Protein AF-A0A3B8IC66-F1 (afdb_monomer_lite)

Structure (mmCIF, N/CA/C/O backbone):
data_AF-A0A3B8IC66-F1
#
_entry.id   AF-A0A3B8IC66-F1
#
loop_
_atom_site.group_PDB
_atom_site.id
_atom_site.type_symbol
_atom_site.label_atom_id
_atom_site.label_alt_id
_atom_site.label_comp_id
_atom_site.label_asym_id
_atom_site.label_entity_id
_atom_site.label_seq_id
_atom_site.pdbx_PDB_ins_code
_atom_site.Cartn_x
_atom_site.Cartn_y
_atom_site.Cartn_z
_atom_site.occupancy
_atom_site.B_iso_or_equiv
_atom_site.auth_seq_id
_atom_site.auth_comp_id
_atom_site.auth_asym_id
_atom_site.auth_atom_id
_atom_site.pdbx_PDB_model_num
ATOM 1 N N . MET A 1 1 ? -56.476 37.423 41.232 1.00 52.78 1 MET A N 1
ATOM 2 C CA . MET A 1 1 ? -55.182 37.984 40.772 1.00 52.78 1 MET A CA 1
ATOM 3 C C . MET A 1 1 ? -54.232 36.873 40.289 1.00 52.78 1 MET A C 1
ATOM 5 O O . MET A 1 1 ? -53.206 36.649 40.906 1.00 52.78 1 MET A O 1
ATOM 9 N N . LYS A 1 2 ? -54.565 36.130 39.216 1.00 59.38 2 LYS A N 1
ATOM 10 C CA . LYS A 1 2 ? -53.758 34.968 38.750 1.00 59.38 2 LYS A CA 1
ATOM 11 C C . LYS A 1 2 ? -53.052 35.172 37.398 1.00 59.38 2 LYS A C 1
ATOM 13 O O . LYS A 1 2 ? -52.125 34.446 37.075 1.00 59.38 2 LYS A O 1
ATOM 18 N N . LYS A 1 3 ? -53.468 36.182 36.627 1.00 56.56 3 LYS A N 1
ATOM 19 C CA . LYS A 1 3 ? -52.926 36.491 35.295 1.00 56.56 3 LYS A CA 1
ATOM 20 C C . LYS A 1 3 ? -51.468 37.000 35.282 1.00 56.56 3 LYS A C 1
ATOM 22 O O . LYS A 1 3 ? -50.744 36.556 34.400 1.00 56.56 3 LYS A O 1
ATOM 27 N N . PRO A 1 4 ? -50.993 37.851 36.221 1.00 62.78 4 PRO A N 1
ATOM 28 C CA . PRO A 1 4 ? -49.618 38.351 36.140 1.00 62.78 4 PRO A CA 1
ATOM 29 C C . PRO A 1 4 ? -48.580 37.264 36.447 1.00 62.78 4 PRO A C 1
ATOM 31 O O . PRO A 1 4 ? -47.519 37.276 35.843 1.00 62.78 4 PRO A O 1
ATOM 34 N N . LEU A 1 5 ? -48.915 36.290 37.304 1.00 64.25 5 LEU A N 1
ATOM 35 C CA . LEU A 1 5 ? -48.026 35.190 37.701 1.00 64.25 5 LEU A CA 1
ATOM 36 C C . LEU A 1 5 ? -47.657 34.267 36.523 1.00 64.25 5 LEU A C 1
ATOM 38 O O . LEU A 1 5 ? -46.523 33.819 36.404 1.00 64.25 5 LEU A O 1
ATOM 42 N N . ILE A 1 6 ? -48.619 33.986 35.640 1.00 67.06 6 ILE A N 1
ATOM 43 C CA . ILE A 1 6 ? -48.420 33.090 34.488 1.00 67.06 6 ILE A CA 1
ATOM 44 C C . ILE A 1 6 ? -47.499 33.742 33.445 1.00 67.06 6 ILE A C 1
ATOM 46 O O . ILE A 1 6 ? -46.675 33.069 32.823 1.00 67.06 6 ILE A O 1
ATOM 50 N N . ILE A 1 7 ? -47.612 35.063 33.282 1.00 70.00 7 ILE A N 1
ATOM 51 C CA . ILE A 1 7 ? -46.788 35.835 32.347 1.00 70.00 7 ILE A CA 1
ATOM 52 C C . ILE A 1 7 ? -45.328 35.843 32.812 1.00 70.00 7 ILE A C 1
ATOM 54 O O . ILE A 1 7 ? -44.439 35.587 32.002 1.00 70.00 7 ILE A O 1
ATOM 58 N N . THR A 1 8 ? -45.069 36.052 34.108 1.00 70.81 8 THR A N 1
ATOM 59 C CA . THR A 1 8 ? -43.700 36.025 34.647 1.00 70.81 8 THR A CA 1
ATOM 60 C C . THR A 1 8 ? -43.045 34.657 34.497 1.00 70.81 8 THR A C 1
ATOM 62 O O . THR A 1 8 ? -41.900 34.588 34.065 1.00 70.81 8 THR A O 1
ATOM 65 N N . ILE A 1 9 ? -43.772 33.568 34.768 1.00 73.12 9 ILE A N 1
ATOM 66 C CA . ILE A 1 9 ? -43.231 32.204 34.621 1.00 73.12 9 ILE A CA 1
ATOM 67 C C . ILE A 1 9 ? -42.868 31.909 33.158 1.00 73.12 9 ILE A C 1
ATOM 69 O O . ILE A 1 9 ? -41.811 31.341 32.886 1.00 73.12 9 ILE A O 1
ATOM 73 N N . SER A 1 10 ? -43.703 32.346 32.212 1.00 72.00 10 SER A N 1
ATOM 74 C CA . SER A 1 10 ? -43.462 32.135 30.778 1.00 72.00 10 SER A CA 1
ATOM 75 C C . SER A 1 10 ? -42.223 32.891 30.286 1.00 72.00 10 SER A C 1
ATOM 77 O O . SER A 1 10 ? -41.422 32.350 29.526 1.00 72.00 10 SER A O 1
ATOM 79 N N . PHE A 1 11 ? -42.025 34.122 30.764 1.00 75.25 11 PHE A N 1
ATOM 80 C CA . PHE A 1 11 ? -40.857 34.929 30.411 1.00 75.25 11 PHE A CA 1
ATOM 81 C C . PHE A 1 11 ? -39.556 34.352 30.987 1.00 75.25 11 PHE A C 1
ATOM 83 O O . PHE A 1 11 ? -38.545 34.295 30.289 1.00 75.25 11 PHE A O 1
ATOM 90 N N . SER A 1 12 ? -39.585 33.862 32.231 1.00 74.81 12 SER A N 1
ATOM 91 C CA . SER A 1 12 ? -38.435 33.194 32.852 1.00 74.81 12 SER A CA 1
ATOM 92 C C . SER A 1 12 ? -38.058 31.895 32.139 1.00 74.81 12 SER A C 1
ATOM 94 O O . SER A 1 12 ? -36.872 31.607 31.993 1.00 74.81 12 SER A O 1
ATOM 96 N N . PHE A 1 13 ? -39.042 31.136 31.651 1.00 76.88 13 PHE A N 1
ATOM 97 C CA . PHE A 1 13 ? -38.788 29.897 30.916 1.00 76.88 13 PHE A CA 1
ATOM 98 C C . PHE A 1 13 ? -38.118 30.158 29.559 1.00 76.88 13 PHE A C 1
ATOM 100 O O . PHE A 1 13 ? -37.132 29.508 29.219 1.00 76.88 13 PHE A O 1
ATOM 107 N N . LEU A 1 14 ? -38.588 31.167 28.817 1.00 78.56 14 LEU A N 1
ATOM 108 C CA . LEU A 1 14 ? -37.984 31.564 27.540 1.00 78.56 14 LEU A CA 1
ATOM 109 C C . LEU A 1 14 ? -36.559 32.106 27.714 1.00 78.56 14 LEU A C 1
ATOM 111 O O . LEU A 1 14 ? -35.673 31.771 26.928 1.00 78.56 14 LEU A O 1
ATOM 115 N N . LEU A 1 15 ? -36.316 32.887 28.771 1.00 76.50 15 LEU A N 1
ATOM 116 C CA . LEU A 1 15 ? -34.981 33.395 29.089 1.00 76.50 15 LEU A CA 1
ATOM 117 C C . LEU A 1 15 ? -34.006 32.252 29.426 1.00 76.50 15 LEU A C 1
ATOM 119 O O . LEU A 1 15 ? -32.875 32.252 28.944 1.00 76.50 15 LEU A O 1
ATOM 123 N N . ALA A 1 16 ? -34.449 31.251 30.194 1.00 74.75 16 ALA A N 1
ATOM 124 C CA . ALA A 1 16 ? -33.630 30.089 30.538 1.00 74.75 16 ALA A CA 1
ATOM 125 C C . ALA A 1 16 ? -33.267 29.238 29.307 1.00 74.75 16 ALA A C 1
ATOM 127 O O . ALA A 1 16 ? -32.121 28.809 29.173 1.00 74.75 16 ALA A O 1
ATOM 128 N N . MET A 1 17 ? -34.205 29.041 28.372 1.00 71.06 17 MET A N 1
ATOM 129 C CA . MET A 1 17 ? -33.927 28.320 27.122 1.00 71.06 17 MET A CA 1
ATOM 130 C C . MET A 1 17 ? -32.937 29.071 26.219 1.00 71.06 17 MET A C 1
ATOM 132 O O . MET A 1 17 ? -32.069 28.444 25.613 1.00 71.06 17 MET A O 1
ATOM 136 N N . GLY A 1 18 ? -33.016 30.406 26.167 1.00 67.19 18 GLY A N 1
ATOM 137 C CA . GLY A 1 18 ? -32.083 31.229 25.390 1.00 67.19 18 GLY A CA 1
ATOM 138 C C . GLY A 1 18 ? -30.633 31.144 25.884 1.00 67.19 18 GLY A C 1
ATOM 139 O O . GLY A 1 18 ? -29.713 31.055 25.074 1.00 67.19 18 GLY A O 1
ATOM 140 N N . ILE A 1 19 ? -30.419 31.100 27.205 1.00 70.12 19 ILE A N 1
ATOM 141 C CA . ILE A 1 19 ? -29.075 31.002 27.808 1.00 70.12 19 ILE A CA 1
ATOM 142 C C . ILE A 1 19 ? -28.448 29.619 27.550 1.00 70.12 19 ILE A C 1
ATOM 144 O O . ILE A 1 19 ? -27.249 29.519 27.280 1.00 70.12 19 ILE A O 1
ATOM 148 N N . MET A 1 20 ? -29.259 28.557 27.563 1.00 61.81 20 MET A N 1
ATOM 149 C CA . MET A 1 20 ? -28.802 27.193 27.262 1.00 61.81 20 MET A CA 1
ATOM 150 C C . MET A 1 20 ? -28.393 27.035 25.788 1.00 61.81 20 MET A C 1
ATOM 152 O O . MET A 1 20 ? -27.443 26.316 25.491 1.00 61.81 20 MET A O 1
ATOM 156 N N . ALA A 1 21 ? -29.063 27.737 24.868 1.00 60.53 21 ALA A N 1
ATOM 157 C CA . ALA A 1 21 ? -28.755 27.681 23.439 1.00 60.53 21 ALA A CA 1
ATOM 158 C C . ALA A 1 21 ? -27.501 28.485 23.047 1.00 60.53 21 ALA A C 1
ATOM 160 O O . ALA A 1 21 ? -26.803 28.104 22.112 1.00 60.53 21 ALA A O 1
ATOM 161 N N . TRP A 1 22 ? -27.176 29.567 23.765 1.00 61.53 22 TRP A N 1
ATOM 162 C CA . TRP A 1 22 ? -26.014 30.411 23.441 1.00 61.53 22 TRP A CA 1
ATOM 163 C C . TRP A 1 22 ? -24.671 29.707 23.686 1.00 61.53 22 TRP A C 1
ATOM 165 O O . TRP A 1 22 ? -23.680 29.984 23.016 1.00 61.53 22 TRP A O 1
ATOM 175 N N . SER A 1 23 ? -24.635 28.768 24.632 1.00 58.31 23 SER A N 1
ATOM 176 C CA . SER A 1 23 ? -23.411 28.033 24.985 1.00 58.31 23 SER A CA 1
ATOM 177 C C . SER A 1 23 ? -23.062 26.922 23.987 1.00 58.31 23 SER A C 1
ATOM 179 O O . SER A 1 23 ? -21.977 26.353 24.067 1.00 58.31 23 SER A O 1
ATOM 181 N N . TYR A 1 24 ? -23.964 26.604 23.052 1.00 59.16 24 TYR A N 1
ATOM 182 C CA . TYR A 1 24 ? -23.776 25.547 22.063 1.00 59.16 24 TYR A CA 1
ATOM 183 C C . TYR A 1 24 ? -23.457 26.151 20.693 1.00 59.16 24 TYR A C 1
ATOM 185 O O . TYR A 1 24 ? -24.233 26.058 19.745 1.00 59.16 24 TYR A O 1
ATOM 193 N N . VAL A 1 25 ? -22.301 26.804 20.589 1.00 61.78 25 VAL A N 1
ATOM 194 C CA . VAL A 1 25 ? -21.666 27.006 19.285 1.00 61.78 25 VAL A CA 1
ATOM 195 C C . VAL A 1 25 ? -20.822 25.757 19.042 1.00 61.78 25 VAL A C 1
ATOM 197 O O . VAL A 1 25 ? -19.812 25.593 19.728 1.00 61.78 25 VAL A O 1
ATOM 200 N N . PRO A 1 26 ? -21.214 24.846 18.131 1.00 61.91 26 PRO A N 1
ATOM 201 C CA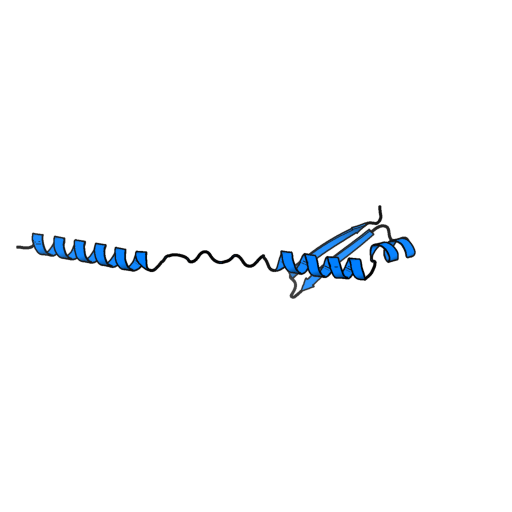 . PRO A 1 26 ? -20.337 23.754 17.748 1.00 61.91 26 PRO A CA 1
ATOM 202 C C . PRO A 1 26 ? -19.093 24.385 17.123 1.00 61.91 26 PRO A C 1
ATOM 204 O O . PRO A 1 26 ? -19.161 25.022 16.071 1.00 61.91 26 PRO A O 1
ATOM 207 N N . THR A 1 27 ? -17.958 24.280 17.812 1.00 64.31 27 THR A N 1
ATOM 208 C CA . THR A 1 27 ? -16.657 24.601 17.226 1.00 64.31 27 THR A CA 1
ATOM 209 C C . THR A 1 27 ? -16.535 23.809 15.930 1.00 64.31 27 THR A C 1
ATOM 211 O O . THR A 1 27 ? -16.797 22.605 15.972 1.00 64.31 27 THR A O 1
ATOM 214 N N . PRO A 1 28 ? -16.178 24.434 14.792 1.00 59.31 28 PRO A N 1
ATOM 215 C CA . PRO A 1 28 ? -15.926 23.695 13.569 1.00 59.31 28 PRO A CA 1
ATOM 216 C C . PRO A 1 28 ? -14.781 22.736 13.867 1.00 59.31 28 PRO A C 1
ATOM 218 O O . PRO A 1 28 ? -13.635 23.145 14.051 1.00 59.31 28 PRO A O 1
ATOM 221 N N . GLU A 1 29 ? -15.138 21.467 14.023 1.00 60.78 29 GLU A N 1
ATOM 222 C CA . GLU A 1 29 ? -14.214 20.366 14.197 1.00 60.78 29 GLU A CA 1
ATOM 223 C C . GLU A 1 29 ? -13.256 20.452 13.014 1.00 60.78 29 GLU A C 1
ATOM 225 O O . GLU A 1 29 ? -13.669 20.349 11.857 1.00 60.78 29 GLU A O 1
ATOM 230 N N . ALA A 1 30 ? -11.988 20.762 13.290 1.00 59.16 30 ALA A N 1
ATOM 231 C CA . ALA A 1 30 ? -10.949 20.640 12.291 1.00 59.16 30 ALA A CA 1
ATOM 232 C C . ALA A 1 30 ? -10.958 19.166 11.898 1.00 59.16 30 ALA A C 1
ATOM 234 O O . ALA A 1 30 ? -10.510 18.321 12.671 1.00 59.16 30 ALA A O 1
ATOM 235 N N . ILE A 1 31 ? -11.575 18.862 10.755 1.00 58.94 31 ILE A N 1
ATOM 236 C CA . ILE A 1 31 ? -11.663 17.515 10.213 1.00 58.94 31 ILE A CA 1
ATOM 237 C C . ILE A 1 31 ? -10.215 17.095 9.990 1.00 58.94 31 ILE A C 1
ATOM 239 O O . ILE A 1 31 ? -9.590 17.485 9.002 1.00 58.94 31 ILE A O 1
ATOM 243 N N . ALA A 1 32 ? -9.650 16.366 10.952 1.00 59.62 32 ALA A N 1
ATOM 244 C CA . ALA A 1 32 ? -8.408 15.660 10.735 1.00 59.62 32 ALA A CA 1
ATOM 245 C C . ALA A 1 32 ? -8.635 14.817 9.475 1.00 59.62 32 ALA A C 1
ATOM 247 O O . ALA A 1 32 ? -9.689 14.173 9.373 1.00 59.62 32 ALA A O 1
ATOM 248 N N . PRO A 1 33 ? -7.730 14.871 8.482 1.00 59.22 33 PRO A N 1
ATOM 249 C CA . PRO A 1 33 ? -7.902 14.078 7.280 1.00 59.22 33 PRO A CA 1
ATOM 250 C C . PRO A 1 33 ? -8.134 12.626 7.708 1.00 59.22 33 PRO A C 1
ATOM 252 O O . PRO A 1 33 ? -7.480 12.157 8.645 1.00 59.22 33 PRO A O 1
ATOM 255 N N . PRO A 1 34 ? -9.105 11.931 7.096 1.00 58.47 34 PRO A N 1
ATOM 256 C CA . PRO A 1 34 ? -9.431 10.574 7.492 1.00 58.47 34 PRO A CA 1
ATOM 257 C C . PRO A 1 34 ? -8.153 9.736 7.466 1.00 58.47 34 PRO A C 1
ATOM 259 O O . PRO A 1 34 ? -7.394 9.783 6.500 1.00 58.47 34 PRO A O 1
ATOM 262 N N . LEU A 1 35 ? -7.929 8.975 8.537 1.00 57.84 35 LEU A N 1
ATOM 263 C CA . LEU A 1 35 ? -6.726 8.170 8.786 1.00 57.84 35 LEU A CA 1
ATOM 264 C C . LEU A 1 35 ? -6.345 7.280 7.581 1.00 57.84 35 LEU A C 1
ATOM 266 O O . LEU A 1 35 ? -5.171 7.008 7.343 1.00 57.84 35 LEU A O 1
ATOM 270 N N . HIS A 1 36 ? -7.337 6.894 6.772 1.00 54.84 36 HIS A N 1
ATOM 271 C CA . HIS A 1 36 ? -7.158 6.164 5.516 1.00 54.84 36 HIS A CA 1
ATOM 272 C C . HIS A 1 36 ? -6.372 6.920 4.433 1.00 54.84 36 HIS A C 1
ATOM 274 O O . HIS A 1 36 ? -5.573 6.300 3.740 1.00 54.84 36 HIS A O 1
ATOM 280 N N . VAL A 1 37 ? -6.544 8.237 4.296 1.00 57.16 37 VAL A N 1
ATOM 281 C CA . VAL A 1 37 ? -5.893 9.031 3.233 1.00 57.16 37 VAL A CA 1
ATOM 282 C C . VAL A 1 37 ? -4.409 9.270 3.532 1.00 57.16 37 VAL A C 1
ATOM 284 O O . VAL A 1 37 ? -3.595 9.386 2.617 1.00 57.16 37 VAL A O 1
ATOM 287 N N . GLN A 1 38 ? -4.032 9.314 4.812 1.00 58.28 38 GLN A N 1
ATOM 288 C CA . GLN A 1 38 ? -2.623 9.397 5.208 1.00 58.28 38 GLN A CA 1
ATOM 289 C C . GLN A 1 38 ? -1.908 8.054 5.045 1.00 58.28 38 GLN A C 1
ATOM 291 O O . GLN A 1 38 ? -0.836 8.015 4.450 1.00 58.28 38 GLN A O 1
ATOM 296 N N . ALA A 1 39 ? -2.524 6.954 5.488 1.00 59.47 39 ALA A N 1
ATOM 297 C CA . ALA A 1 39 ? -1.922 5.627 5.381 1.00 59.47 39 ALA A CA 1
ATOM 298 C C . ALA A 1 39 ? -1.708 5.186 3.920 1.00 59.47 39 ALA A C 1
ATOM 300 O O . ALA A 1 39 ? -0.691 4.576 3.606 1.00 59.47 39 ALA A O 1
ATOM 301 N N . GLU A 1 40 ? -2.636 5.515 3.014 1.00 61.78 40 GLU A N 1
ATOM 302 C CA . GLU A 1 40 ? -2.502 5.172 1.593 1.00 61.78 40 GLU A CA 1
ATOM 303 C C . GLU A 1 40 ? -1.256 5.806 0.952 1.00 61.78 40 GLU A C 1
ATOM 305 O O . GLU A 1 40 ? -0.551 5.126 0.208 1.00 61.78 40 GLU A O 1
ATOM 310 N N . ASN A 1 41 ? -0.927 7.053 1.308 1.00 66.75 41 ASN A N 1
ATOM 311 C CA . ASN A 1 41 ? 0.263 7.735 0.793 1.00 66.75 41 ASN A CA 1
ATOM 312 C C . ASN A 1 41 ? 1.574 7.109 1.296 1.00 66.75 41 ASN A C 1
ATOM 314 O O . ASN A 1 41 ? 2.514 6.957 0.518 1.00 66.75 41 ASN A O 1
ATOM 318 N N . GLU A 1 42 ? 1.638 6.705 2.567 1.00 76.25 42 GLU A N 1
ATOM 319 C CA . GLU A 1 42 ? 2.860 6.129 3.146 1.00 76.25 42 GLU A CA 1
ATOM 320 C C . GLU A 1 42 ? 3.235 4.791 2.492 1.00 76.25 42 GLU A C 1
ATOM 322 O O . GLU A 1 42 ? 4.396 4.556 2.152 1.00 76.25 42 GLU A O 1
ATOM 327 N N . TYR A 1 43 ? 2.259 3.905 2.269 1.00 73.38 43 TYR A N 1
ATOM 328 C CA . TYR A 1 43 ? 2.530 2.608 1.641 1.00 73.38 43 TYR A CA 1
ATOM 329 C C . TYR A 1 43 ? 2.914 2.746 0.168 1.00 73.38 43 TYR A C 1
ATOM 331 O O . TYR A 1 43 ? 3.747 1.983 -0.326 1.00 73.38 43 TYR A O 1
ATOM 339 N N . GLU A 1 44 ? 2.339 3.720 -0.535 1.00 73.75 44 GLU A N 1
ATOM 340 C CA . GLU A 1 44 ? 2.671 3.971 -1.933 1.00 73.75 44 GLU A CA 1
ATOM 341 C C . GLU A 1 44 ? 4.104 4.488 -2.095 1.00 73.75 44 GLU A C 1
ATOM 343 O O . GLU A 1 44 ? 4.842 3.984 -2.946 1.00 73.75 44 GLU A O 1
ATOM 348 N N . GLU A 1 45 ? 4.538 5.412 -1.232 1.00 79.44 45 GLU A N 1
ATOM 349 C CA . GLU A 1 45 ? 5.928 5.875 -1.200 1.00 79.44 45 GLU A CA 1
ATOM 350 C C . GLU A 1 45 ? 6.907 4.737 -0.897 1.00 79.44 45 GLU A C 1
ATOM 352 O O . GLU A 1 45 ? 7.941 4.630 -1.558 1.00 79.44 45 GLU A O 1
ATOM 357 N N . LEU A 1 46 ? 6.581 3.848 0.045 1.00 78.88 46 LEU A N 1
ATOM 358 C CA . LEU A 1 46 ? 7.426 2.696 0.371 1.00 78.88 46 LEU A CA 1
ATOM 359 C C . LEU A 1 46 ? 7.568 1.727 -0.813 1.00 78.88 46 LEU A C 1
ATOM 361 O O . LEU A 1 46 ? 8.668 1.244 -1.090 1.00 78.88 46 LEU A O 1
ATOM 365 N N . LEU A 1 47 ? 6.481 1.457 -1.541 1.00 76.88 47 LEU A N 1
ATOM 366 C CA . LEU A 1 47 ? 6.507 0.582 -2.720 1.00 76.88 47 LEU A CA 1
ATOM 367 C C . LEU A 1 47 ? 7.270 1.210 -3.896 1.00 76.88 47 LEU A C 1
ATOM 369 O O . LEU A 1 47 ? 7.956 0.498 -4.638 1.00 76.88 47 LEU A O 1
ATOM 373 N N . LEU A 1 48 ? 7.197 2.536 -4.042 1.00 76.88 48 LEU A N 1
ATOM 374 C CA . LEU A 1 48 ? 8.004 3.287 -5.003 1.00 76.88 48 LEU A CA 1
ATOM 375 C C . LEU A 1 48 ? 9.491 3.260 -4.630 1.00 76.88 48 LEU A C 1
ATOM 377 O O . LEU A 1 48 ? 10.316 2.966 -5.494 1.00 76.88 48 LEU A O 1
ATOM 381 N N . GLN A 1 49 ? 9.839 3.479 -3.357 1.00 81.88 49 GLN A N 1
ATOM 382 C CA . GLN A 1 49 ? 11.219 3.379 -2.862 1.00 81.88 49 GLN A CA 1
ATOM 383 C C . GLN A 1 49 ? 11.799 1.970 -3.039 1.00 81.88 49 GLN A C 1
ATOM 385 O O . GLN A 1 49 ? 12.968 1.823 -3.389 1.00 81.88 49 GLN A O 1
ATOM 390 N N . PHE A 1 50 ? 10.983 0.929 -2.850 1.00 82.12 50 PHE A N 1
ATOM 391 C CA . PHE A 1 50 ? 11.374 -0.460 -3.101 1.00 82.12 50 PHE A CA 1
ATOM 392 C C . PHE A 1 50 ? 11.614 -0.758 -4.594 1.00 82.12 50 PHE A C 1
ATOM 394 O O . PHE A 1 50 ? 12.268 -1.744 -4.936 1.00 82.12 50 PHE A O 1
ATOM 401 N N . GLY A 1 51 ? 11.104 0.083 -5.499 1.00 85.81 51 GLY A N 1
ATOM 402 C CA . GLY A 1 51 ? 11.209 -0.135 -6.937 1.00 85.81 51 GLY A CA 1
ATOM 403 C C . GLY A 1 51 ? 10.332 -1.293 -7.408 1.00 85.81 51 GLY A C 1
ATOM 404 O O . GLY A 1 51 ? 10.764 -2.085 -8.248 1.00 85.81 51 GLY A O 1
ATOM 405 N N . LEU A 1 52 ? 9.106 -1.398 -6.879 1.00 85.50 52 LEU A N 1
ATOM 406 C CA . LEU A 1 52 ? 8.170 -2.488 -7.178 1.00 85.50 52 LEU A CA 1
ATOM 407 C C . LEU A 1 52 ? 8.043 -2.761 -8.687 1.00 85.50 52 LEU A C 1
ATOM 409 O O . LEU A 1 52 ? 8.169 -3.908 -9.107 1.00 85.50 52 LEU A O 1
ATOM 413 N N . GLY A 1 53 ? 7.877 -1.718 -9.506 1.00 84.06 53 GLY A N 1
ATOM 414 C CA . GLY A 1 53 ? 7.766 -1.864 -10.963 1.00 84.06 53 GLY A CA 1
ATOM 415 C C . GLY A 1 53 ? 9.012 -2.476 -11.615 1.00 84.06 53 GLY A C 1
ATOM 416 O O . GLY A 1 53 ? 8.892 -3.326 -12.492 1.00 84.06 53 GLY A O 1
ATOM 417 N N . SER A 1 54 ? 10.208 -2.116 -11.135 1.00 86.25 54 SER A N 1
ATOM 418 C CA . SER A 1 54 ? 11.475 -2.686 -11.617 1.00 86.25 54 SER A CA 1
ATOM 419 C C . SER A 1 54 ? 11.573 -4.176 -11.287 1.00 86.25 54 SER A C 1
ATOM 421 O O . SER A 1 54 ? 11.907 -4.984 -12.150 1.00 86.25 54 SER A O 1
ATOM 423 N N . LYS A 1 55 ? 11.187 -4.568 -10.066 1.00 88.75 55 LYS A N 1
ATOM 424 C CA . LYS A 1 55 ? 11.174 -5.979 -9.654 1.00 88.75 55 LYS A CA 1
ATOM 425 C C . LYS A 1 55 ? 10.135 -6.791 -10.414 1.00 88.75 55 LYS A C 1
ATOM 427 O O . LYS A 1 55 ? 10.419 -7.906 -10.835 1.00 88.75 55 LYS A O 1
ATOM 432 N N . MET A 1 56 ? 8.950 -6.235 -10.634 1.00 90.25 56 MET A N 1
ATOM 433 C CA . MET A 1 56 ? 7.925 -6.900 -11.434 1.00 90.25 56 MET A CA 1
ATOM 434 C C . MET A 1 56 ? 8.394 -7.127 -12.874 1.00 90.25 56 MET A C 1
ATOM 436 O O . MET A 1 56 ? 8.223 -8.227 -13.391 1.00 90.25 56 MET A O 1
ATOM 440 N N . ALA A 1 57 ? 9.058 -6.141 -13.484 1.00 89.44 57 ALA A N 1
ATOM 441 C CA . ALA A 1 57 ? 9.650 -6.289 -14.811 1.00 89.44 57 ALA A CA 1
ATOM 442 C C . ALA A 1 57 ? 10.791 -7.326 -14.835 1.00 89.44 57 ALA A C 1
ATOM 444 O O . ALA A 1 57 ? 10.828 -8.164 -15.733 1.00 89.44 57 ALA A O 1
ATOM 445 N N . GLU A 1 58 ? 11.680 -7.316 -13.834 1.00 91.44 58 GLU A N 1
ATOM 446 C CA . GLU A 1 58 ? 12.799 -8.266 -13.694 1.00 91.44 58 GLU A CA 1
ATOM 447 C C . GLU A 1 58 ? 12.320 -9.726 -13.659 1.00 91.44 58 GLU A C 1
ATOM 449 O O . GLU A 1 58 ? 12.908 -10.587 -14.310 1.00 91.44 58 GLU A O 1
ATOM 454 N N . TYR A 1 59 ? 11.229 -9.998 -12.938 1.00 91.44 59 TYR A N 1
ATOM 455 C CA . TYR A 1 59 ? 10.667 -11.344 -12.793 1.00 91.44 59 TYR A CA 1
ATOM 456 C C . TYR A 1 59 ? 9.546 -11.670 -13.794 1.00 91.44 59 TYR A C 1
ATOM 458 O O . TYR A 1 59 ? 8.943 -12.738 -13.701 1.00 91.44 59 TYR A O 1
ATOM 466 N N . GLY A 1 60 ? 9.245 -10.778 -14.745 1.00 90.00 60 GLY A N 1
ATOM 467 C CA . GLY A 1 60 ? 8.187 -10.988 -15.739 1.00 90.00 60 GLY A CA 1
ATOM 468 C C . GLY A 1 60 ? 6.779 -11.086 -15.140 1.00 90.00 60 GLY A C 1
ATOM 469 O O . GLY A 1 60 ? 5.924 -11.792 -15.673 1.00 90.00 60 GLY A O 1
ATOM 470 N N . VAL A 1 61 ? 6.534 -10.408 -14.018 1.00 91.31 61 VAL A N 1
ATOM 471 C CA . VAL A 1 61 ? 5.233 -10.367 -13.344 1.00 91.31 61 VAL A CA 1
ATOM 472 C C . VAL A 1 61 ? 4.388 -9.246 -13.966 1.00 91.31 61 VAL A C 1
ATOM 474 O O . VAL A 1 61 ? 4.716 -8.075 -13.779 1.00 91.31 61 VAL A O 1
ATOM 477 N N . PRO A 1 62 ? 3.283 -9.559 -14.669 1.00 89.12 62 PRO A N 1
ATOM 478 C CA . PRO A 1 62 ? 2.473 -8.548 -1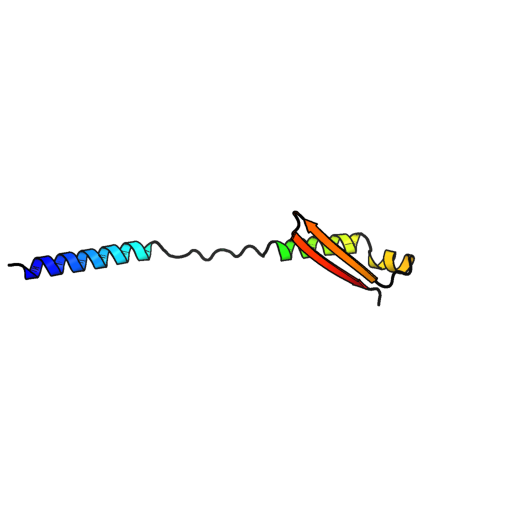5.356 1.00 89.12 62 PRO A CA 1
ATOM 479 C C . PRO A 1 62 ? 1.674 -7.668 -14.386 1.00 89.12 62 PRO A C 1
ATOM 481 O O . PRO A 1 62 ? 1.334 -6.530 -14.699 1.00 89.12 62 PRO A O 1
ATOM 484 N N . GLY A 1 63 ? 1.374 -8.186 -13.194 1.00 89.69 63 GLY A N 1
ATOM 485 C CA . GLY A 1 63 ? 0.633 -7.472 -12.168 1.00 89.69 63 GLY A CA 1
ATOM 486 C C . GLY A 1 63 ? 0.709 -8.154 -10.807 1.00 89.69 63 GLY A C 1
ATOM 487 O O . GLY A 1 63 ? 0.887 -9.366 -10.719 1.00 89.69 63 GLY A O 1
ATOM 488 N N . THR A 1 64 ? 0.576 -7.368 -9.745 1.00 89.19 64 THR A N 1
ATOM 489 C CA . THR A 1 64 ? 0.500 -7.833 -8.359 1.00 89.19 64 THR A CA 1
ATOM 490 C C . THR A 1 64 ? -0.534 -7.014 -7.598 1.00 89.19 64 THR A C 1
ATOM 492 O O . THR A 1 64 ? -0.716 -5.831 -7.873 1.00 89.19 64 THR A O 1
ATOM 495 N N . SER A 1 65 ? -1.199 -7.626 -6.625 1.00 89.06 65 SER A N 1
ATOM 496 C CA . SER A 1 65 ? -2.192 -6.954 -5.790 1.00 89.06 65 SER A CA 1
ATOM 497 C C . SER A 1 65 ? -1.846 -7.152 -4.326 1.00 89.06 65 SER A C 1
ATOM 499 O O . SER A 1 65 ? -1.581 -8.272 -3.893 1.00 89.06 65 SER A O 1
ATOM 501 N N . PHE A 1 66 ? -1.884 -6.069 -3.559 1.00 85.88 66 PHE A N 1
ATOM 502 C CA . PHE A 1 66 ? -1.650 -6.084 -2.124 1.00 85.88 66 PHE A CA 1
ATOM 503 C C . PHE A 1 66 ? -2.945 -5.781 -1.385 1.00 85.88 66 PHE A C 1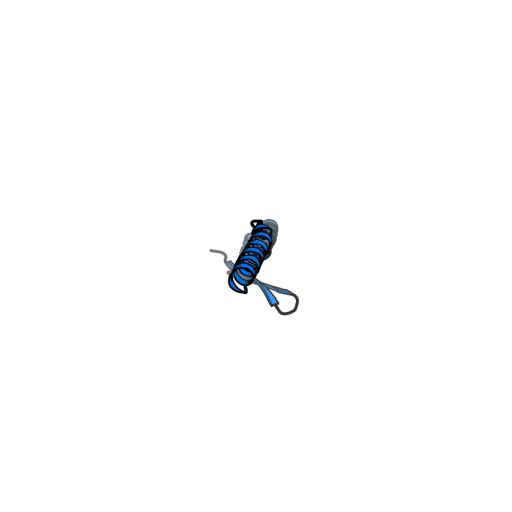
ATOM 505 O O . PHE A 1 66 ? -3.738 -4.954 -1.831 1.00 85.88 66 PHE A O 1
ATOM 512 N N . ALA A 1 67 ? -3.140 -6.441 -0.247 1.00 87.69 67 ALA A N 1
ATOM 513 C CA . ALA A 1 67 ? -4.204 -6.146 0.698 1.00 87.69 67 ALA A CA 1
ATOM 514 C C . ALA A 1 67 ? -3.630 -6.171 2.116 1.00 87.69 67 ALA A C 1
ATOM 516 O O . ALA A 1 67 ? -2.940 -7.117 2.499 1.00 87.69 67 ALA A O 1
ATOM 517 N N . PHE A 1 68 ? -3.915 -5.132 2.892 1.00 84.44 68 PHE A N 1
ATOM 518 C CA . PHE A 1 68 ? -3.563 -5.039 4.296 1.00 84.44 68 PHE A CA 1
ATOM 519 C C . PHE A 1 68 ? -4.819 -5.234 5.139 1.00 84.44 68 PHE A C 1
ATOM 521 O O . PHE A 1 68 ? -5.753 -4.428 5.098 1.00 84.44 68 PHE A O 1
ATOM 528 N N . ILE A 1 69 ? -4.829 -6.329 5.896 1.00 88.31 69 ILE A N 1
ATOM 529 C CA . ILE A 1 69 ? -5.907 -6.688 6.813 1.00 88.31 69 ILE A CA 1
ATOM 530 C C . ILE A 1 69 ? -5.344 -6.614 8.225 1.00 88.31 69 ILE A C 1
ATOM 532 O O . ILE A 1 69 ? -4.326 -7.238 8.531 1.00 88.31 69 ILE A O 1
ATOM 536 N N . LYS A 1 70 ? -6.018 -5.873 9.099 1.00 86.88 70 LYS A N 1
ATOM 537 C CA . LYS A 1 70 ? -5.657 -5.749 10.513 1.00 86.88 70 LYS A CA 1
ATOM 538 C C . LYS A 1 70 ? -6.925 -5.902 11.338 1.00 86.88 70 LYS A C 1
ATOM 540 O O . LYS A 1 70 ? -7.968 -5.375 10.986 1.00 86.88 70 LYS A O 1
ATOM 545 N N . ASN A 1 71 ? -6.845 -6.687 12.411 1.00 93.56 71 ASN A N 1
ATOM 546 C CA . ASN A 1 71 ? -7.987 -6.996 13.281 1.00 93.56 71 ASN A CA 1
ATOM 547 C C . ASN A 1 71 ? -9.215 -7.585 12.550 1.00 93.56 71 ASN A C 1
ATOM 549 O O . ASN A 1 71 ? -10.340 -7.421 13.004 1.00 93.56 71 ASN A O 1
ATOM 553 N N . GLY A 1 72 ? -9.005 -8.283 11.430 1.00 93.00 72 GLY A N 1
ATOM 554 C CA . GLY A 1 72 ? -10.091 -8.850 10.623 1.00 93.00 72 GLY A CA 1
ATOM 555 C C . GLY A 1 72 ? -10.775 -7.859 9.675 1.00 93.00 72 GLY A C 1
ATOM 556 O O . GLY A 1 72 ? -11.648 -8.273 8.917 1.00 93.00 72 GLY A O 1
ATOM 557 N N . GLU A 1 73 ? -10.360 -6.590 9.660 1.00 88.94 73 GLU A N 1
ATOM 558 C CA . GLU A 1 73 ? -10.891 -5.558 8.766 1.00 88.94 73 GLU A CA 1
ATOM 559 C C . GLU A 1 73 ? -9.912 -5.252 7.626 1.00 88.94 73 GLU A C 1
ATOM 561 O O . GLU A 1 73 ? -8.690 -5.271 7.806 1.00 88.94 73 GLU A O 1
ATOM 566 N N . LEU A 1 74 ? -10.451 -4.976 6.434 1.00 84.25 74 LEU A N 1
ATOM 567 C CA . LEU A 1 74 ? -9.663 -4.534 5.285 1.00 84.25 74 LEU A CA 1
ATOM 568 C C . LEU A 1 74 ? -9.325 -3.049 5.443 1.00 84.25 74 LEU A C 1
ATOM 570 O O . LEU A 1 74 ? -10.210 -2.201 5.383 1.00 84.25 74 LEU A O 1
ATOM 574 N N . HIS A 1 75 ? -8.041 -2.738 5.601 1.00 83.50 75 HIS A N 1
ATOM 575 C CA . HIS A 1 75 ? -7.571 -1.364 5.782 1.00 83.50 75 HIS A CA 1
ATOM 576 C C . HIS A 1 75 ? -7.101 -0.712 4.482 1.00 83.50 75 HIS A C 1
ATOM 578 O O . HIS A 1 75 ? -7.227 0.502 4.332 1.00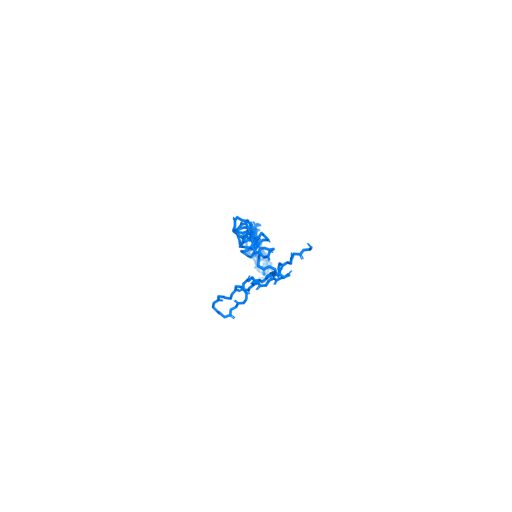 83.50 75 HIS A O 1
ATOM 584 N N . TRP A 1 76 ? -6.532 -1.499 3.567 1.00 83.12 76 TRP A N 1
ATOM 585 C CA . TRP A 1 76 ? -6.014 -1.015 2.290 1.00 83.12 76 TRP A CA 1
ATOM 586 C C . TRP A 1 76 ? -5.925 -2.166 1.287 1.00 83.12 76 TRP A C 1
ATOM 588 O O . TRP A 1 76 ? -5.573 -3.282 1.667 1.00 83.12 76 TRP A O 1
ATOM 598 N N . ALA A 1 77 ? -6.224 -1.908 0.016 1.00 86.38 77 ALA A N 1
ATOM 599 C CA . ALA A 1 77 ? -5.939 -2.838 -1.067 1.00 86.38 77 ALA A CA 1
ATOM 600 C C . ALA A 1 77 ? -5.665 -2.085 -2.367 1.00 86.38 77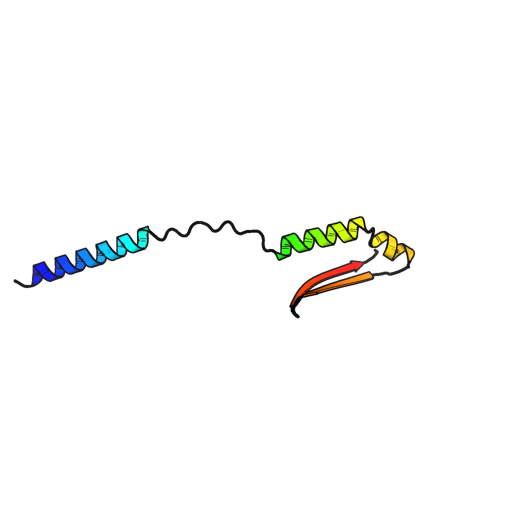 ALA A C 1
ATOM 602 O O . ALA A 1 77 ? -6.394 -1.154 -2.706 1.00 86.38 77 ALA A O 1
ATOM 603 N N . LYS A 1 78 ? -4.640 -2.507 -3.110 1.00 86.94 78 LYS A N 1
ATOM 604 C CA . LYS A 1 78 ? -4.265 -1.886 -4.385 1.00 86.94 78 LYS A CA 1
ATOM 605 C C . LYS A 1 78 ? -3.622 -2.887 -5.334 1.00 86.94 78 LYS A C 1
ATOM 607 O O . LYS A 1 78 ? -2.831 -3.735 -4.920 1.00 86.94 78 LYS A O 1
ATOM 612 N N . GLY A 1 79 ? -3.983 -2.777 -6.608 1.00 86.75 79 GLY A N 1
ATOM 613 C CA . GLY A 1 79 ? -3.365 -3.507 -7.708 1.00 86.75 79 GLY A CA 1
ATOM 614 C C . GLY A 1 79 ? -2.317 -2.648 -8.411 1.00 86.75 79 GLY A C 1
ATOM 615 O O . GLY A 1 79 ? -2.537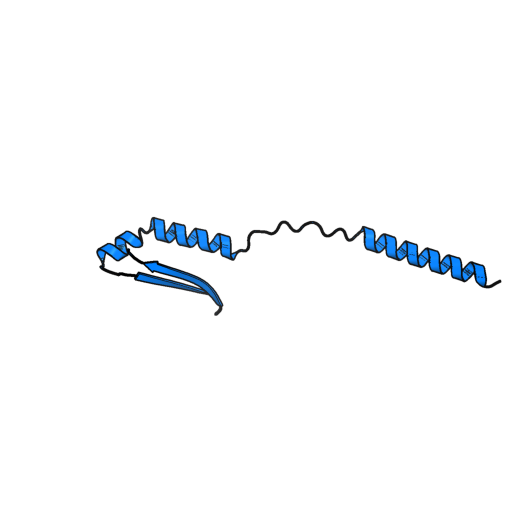 -1.461 -8.639 1.00 86.75 79 GLY A O 1
ATOM 616 N N . TYR A 1 80 ? -1.203 -3.266 -8.779 1.00 85.69 80 TYR A N 1
ATOM 617 C CA . TYR A 1 80 ? -0.120 -2.686 -9.563 1.00 85.69 80 TYR A CA 1
ATOM 618 C C . TYR A 1 80 ? 0.078 -3.546 -10.808 1.00 85.69 80 TYR A C 1
ATOM 620 O O . TYR A 1 80 ? 0.127 -4.769 -10.710 1.00 85.69 80 TYR A O 1
ATOM 628 N N . GLY A 1 81 ? 0.184 -2.918 -11.975 1.00 83.44 81 GLY A N 1
ATOM 629 C CA . GLY A 1 81 ? 0.441 -3.585 -13.250 1.00 83.44 81 GLY A CA 1
ATOM 630 C C . GLY A 1 81 ? 1.649 -2.969 -13.939 1.00 83.44 81 GLY A C 1
ATOM 631 O O . GLY A 1 81 ? 1.917 -1.781 -13.758 1.00 83.44 81 GLY A O 1
ATOM 632 N N . VAL A 1 82 ? 2.370 -3.770 -14.718 1.00 69.06 82 VAL A N 1
ATOM 633 C CA . VAL A 1 82 ? 3.376 -3.263 -15.659 1.00 69.06 82 VAL A CA 1
ATOM 634 C C . VAL A 1 82 ? 2.672 -3.112 -17.009 1.00 69.06 82 VAL A C 1
ATOM 636 O O . VAL A 1 82 ? 2.164 -4.102 -17.534 1.00 69.06 82 VAL A O 1
ATOM 639 N N . LEU A 1 83 ? 2.559 -1.874 -17.508 1.00 59.91 83 LEU A N 1
ATOM 640 C CA . LEU A 1 83 ? 2.086 -1.576 -18.869 1.00 59.91 83 LEU A CA 1
ATOM 641 C C . LEU A 1 83 ? 3.151 -1.947 -19.905 1.00 59.91 83 LEU A C 1
ATOM 643 O O . LEU A 1 83 ? 4.342 -1.677 -19.628 1.00 59.91 83 LEU A O 1
#

Radius of gyration: 30.15 Å; chains: 1; bounding box: 68×50×60 Å

pLDDT: mean 74.5, std 12.17, range [52.78, 93.56]

Sequence (83 aa):
MKKPLIITISFSFLLAMGIMAWSYVPTPEAIAPPLHVQAENEYEELLLQFGLGSKMAEYGVPGTSFAFIKNGELHWAKGYGVL

Secondary structure (DSSP, 8-state):
--HHHHHHHHHHHHHHHHHHHHT--------PPPHHHHHHHHHHHHHHHTTHHHHHHHTT--EEEEEEEETTEEEEEEEEE--

Foldseek 3Di:
DCVVVVVVVVVVVVVVVVVVVVVPPPDPPPPDPPPLVVVVVVVVVVCVVVVVLVVCVVVVNQKDKDWDADPNDTRDIDIDGHD